Protein AF-A0A1L6RBK4-F1 (afdb_monomer)

Structure (mmCIF, N/CA/C/O backbone):
data_AF-A0A1L6RBK4-F1
#
_entry.id   AF-A0A1L6RBK4-F1
#
loop_
_atom_site.group_PDB
_atom_site.id
_atom_site.type_symbol
_atom_site.label_atom_id
_atom_site.label_alt_id
_atom_site.label_comp_id
_atom_site.label_asym_id
_atom_site.label_entity_id
_atom_site.label_seq_id
_atom_site.pdbx_PDB_ins_code
_atom_site.Cartn_x
_atom_site.Cartn_y
_atom_site.Cartn_z
_atom_site.occupancy
_atom_site.B_iso_or_equiv
_atom_site.auth_seq_id
_atom_site.auth_comp_id
_atom_site.auth_asym_id
_atom_site.auth_atom_id
_atom_site.pdbx_PDB_model_num
ATOM 1 N N . MET A 1 1 ? -40.750 19.737 52.142 1.00 53.22 1 MET A N 1
ATOM 2 C CA . MET A 1 1 ? -40.449 19.527 50.705 1.00 53.22 1 MET A CA 1
ATOM 3 C C . MET A 1 1 ? -41.446 18.515 50.146 1.00 53.22 1 MET A C 1
ATOM 5 O O . MET A 1 1 ? -41.487 17.401 50.649 1.00 53.22 1 MET A O 1
ATOM 9 N N . SER A 1 2 ? -42.304 18.916 49.202 1.00 57.66 2 SER A N 1
ATOM 10 C CA . SER A 1 2 ? -43.392 18.074 48.662 1.00 57.66 2 SER A CA 1
ATOM 11 C C . SER A 1 2 ? -42.846 16.887 47.852 1.00 57.66 2 SER A C 1
ATOM 13 O O . SER A 1 2 ? -41.874 17.051 47.112 1.00 57.66 2 SER A O 1
ATOM 15 N N . ASN A 1 3 ? -43.482 15.710 47.947 1.00 65.31 3 ASN A N 1
ATOM 16 C CA . ASN A 1 3 ? -43.103 14.496 47.200 1.00 65.31 3 ASN A CA 1
ATOM 17 C C . ASN A 1 3 ? -43.009 14.728 45.679 1.00 65.31 3 ASN A C 1
ATOM 19 O O . ASN A 1 3 ? -42.183 14.103 45.018 1.00 65.31 3 ASN A O 1
ATOM 23 N N . LYS A 1 4 ? -43.769 15.689 45.134 1.00 56.06 4 LYS A N 1
ATOM 24 C CA . LYS A 1 4 ? -43.712 16.071 43.712 1.00 56.06 4 LYS A CA 1
ATOM 25 C C . LYS A 1 4 ? -42.377 16.720 43.313 1.00 56.06 4 LYS A C 1
ATOM 27 O O . LYS A 1 4 ? -41.909 16.528 42.198 1.00 56.06 4 LYS A O 1
ATOM 32 N N . MET A 1 5 ? -41.731 17.442 44.231 1.00 54.84 5 MET A N 1
ATOM 33 C CA . MET A 1 5 ? -40.485 18.174 43.965 1.00 54.84 5 MET A CA 1
ATOM 34 C C . MET A 1 5 ? -39.252 17.257 43.994 1.00 54.84 5 MET A C 1
ATOM 36 O O . MET A 1 5 ? -38.312 17.464 43.236 1.00 54.84 5 MET A O 1
ATOM 40 N N . LYS A 1 6 ? -39.280 16.191 44.810 1.00 54.47 6 LYS A N 1
ATOM 41 C CA . LYS A 1 6 ? -38.244 15.138 44.813 1.00 54.47 6 LYS A CA 1
ATOM 42 C C . LYS A 1 6 ? -38.278 14.290 43.534 1.00 54.47 6 LYS A C 1
ATOM 44 O O . LYS A 1 6 ? -37.226 13.898 43.032 1.00 54.47 6 LYS A O 1
ATOM 49 N N . TRP A 1 7 ? -39.477 14.050 42.996 1.00 58.28 7 TRP A N 1
ATOM 50 C CA . TRP A 1 7 ? -39.669 13.302 41.750 1.00 58.28 7 TRP A CA 1
ATOM 51 C C . TRP A 1 7 ? -39.094 14.056 40.541 1.00 58.28 7 TRP A C 1
ATOM 53 O O . TRP A 1 7 ? -38.347 13.485 39.753 1.00 58.28 7 TRP A O 1
ATOM 63 N N . LEU A 1 8 ? -39.343 15.367 40.463 1.00 57.31 8 LEU A N 1
ATOM 64 C CA . LEU A 1 8 ? -38.815 16.241 39.408 1.00 57.31 8 LEU A CA 1
ATOM 65 C C . LEU A 1 8 ? -37.279 16.308 39.390 1.00 57.31 8 LEU A C 1
ATOM 67 O O . LEU A 1 8 ? -36.674 16.190 38.328 1.00 57.31 8 LEU A O 1
ATOM 71 N N . ILE A 1 9 ? -36.638 16.428 40.556 1.00 61.28 9 ILE A N 1
ATOM 72 C CA . ILE A 1 9 ? -35.167 16.465 40.653 1.00 61.28 9 ILE A CA 1
ATOM 73 C C . ILE A 1 9 ? -34.553 15.113 40.254 1.00 61.28 9 ILE A C 1
ATOM 75 O O . ILE A 1 9 ? -33.532 15.079 39.569 1.00 61.28 9 ILE A O 1
ATOM 79 N N . SER A 1 10 ? -35.199 14.001 40.619 1.00 54.22 10 SER A N 1
ATOM 80 C CA . SER A 1 10 ? -34.727 12.654 40.267 1.00 54.22 10 SER A CA 1
ATOM 81 C C . SER A 1 10 ? -34.810 12.385 38.760 1.00 54.22 10 SER A C 1
ATOM 83 O O . SER A 1 10 ? -33.892 11.793 38.197 1.00 54.22 10 SER A O 1
ATOM 85 N N . ILE A 1 11 ? -35.856 12.880 38.085 1.00 61.94 11 ILE A N 1
ATOM 86 C CA . ILE A 1 11 ? -35.978 12.810 36.618 1.00 61.94 11 ILE A CA 1
ATOM 87 C C . ILE A 1 11 ? -34.866 13.608 35.934 1.00 61.94 11 ILE A C 1
ATOM 89 O O . ILE A 1 11 ? -34.244 13.115 34.997 1.00 61.94 11 ILE A O 1
ATOM 93 N N . ILE A 1 12 ? -34.605 14.833 36.397 1.00 59.72 12 ILE A N 1
ATOM 94 C CA . ILE A 1 12 ? -33.605 15.719 35.786 1.00 59.72 12 ILE A CA 1
ATOM 95 C C . ILE A 1 12 ? -32.190 15.141 35.954 1.00 59.72 12 ILE A C 1
ATOM 97 O O . ILE A 1 12 ? -31.405 15.153 35.007 1.00 59.72 12 ILE A O 1
ATOM 101 N N . ALA A 1 13 ? -31.879 14.570 37.121 1.00 59.12 13 ALA A N 1
ATOM 102 C CA . ALA A 1 13 ? -30.606 13.892 37.358 1.00 59.12 13 ALA A CA 1
ATOM 103 C C . ALA A 1 13 ? -30.443 12.635 36.481 1.00 59.12 13 ALA A C 1
ATOM 105 O O . ALA A 1 13 ? -29.386 12.444 35.883 1.00 59.12 13 ALA A O 1
ATOM 106 N N . ALA A 1 14 ? -31.491 11.816 36.333 1.00 54.47 14 ALA A N 1
ATOM 107 C CA . ALA A 1 14 ? -31.461 10.644 35.455 1.00 54.47 14 ALA A CA 1
ATOM 108 C C . ALA A 1 14 ? -31.280 11.033 33.976 1.00 54.47 14 ALA A C 1
ATOM 110 O O . ALA A 1 14 ? -30.470 10.429 33.276 1.00 54.47 14 ALA A O 1
ATOM 111 N N . LEU A 1 15 ? -31.960 12.088 33.515 1.00 47.91 15 LEU A N 1
ATOM 112 C CA . LEU A 1 15 ? -31.811 12.613 32.155 1.00 47.91 15 LEU A CA 1
ATOM 113 C C . LEU A 1 15 ? -30.388 13.111 31.874 1.00 47.91 15 LEU A C 1
ATOM 115 O O . LEU A 1 15 ? -29.862 12.822 30.800 1.00 47.91 15 LEU A O 1
ATOM 119 N N . MET A 1 16 ? -29.743 13.794 32.827 1.00 50.22 16 MET A N 1
ATOM 120 C CA . MET A 1 16 ? -28.357 14.259 32.672 1.00 50.22 16 MET A CA 1
ATOM 121 C C . MET A 1 16 ? -27.331 13.118 32.689 1.00 50.22 16 MET A C 1
ATOM 123 O O . MET A 1 16 ? -26.363 13.163 31.933 1.00 50.22 16 MET A O 1
ATOM 127 N N . VAL A 1 17 ? -27.543 12.070 33.493 1.00 54.09 17 VAL A N 1
ATOM 128 C CA . VAL A 1 17 ? -26.648 10.896 33.524 1.00 54.09 17 VAL A CA 1
ATOM 129 C C . VAL A 1 17 ? -26.767 10.076 32.237 1.00 54.09 17 VAL A C 1
ATOM 131 O O . VAL A 1 17 ? -25.752 9.633 31.702 1.00 54.09 17 VAL A O 1
ATOM 134 N N . ILE A 1 18 ? -27.977 9.9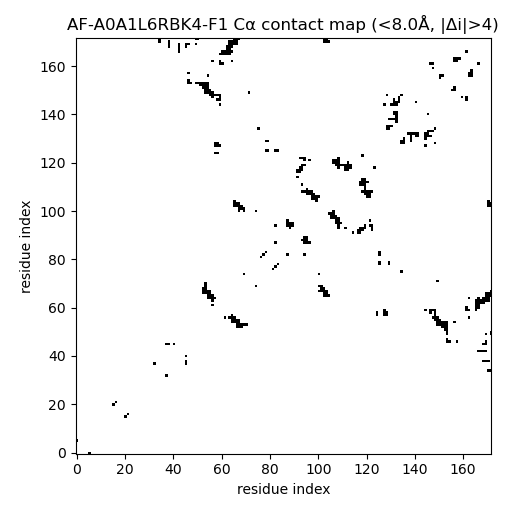28 31.689 1.00 52.31 18 ILE A N 1
ATOM 135 C CA . ILE A 1 18 ? -28.202 9.190 30.439 1.00 52.31 18 ILE A CA 1
ATOM 136 C C . ILE A 1 18 ? -27.645 9.972 2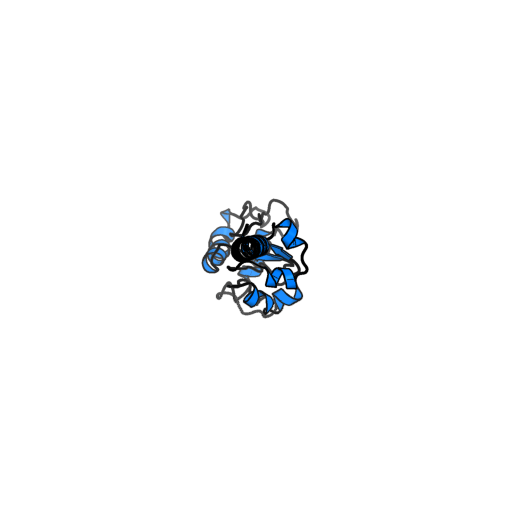9.242 1.00 52.31 18 ILE A C 1
ATOM 138 O O . ILE A 1 18 ? -26.919 9.406 28.434 1.00 52.31 18 ILE A O 1
ATOM 142 N N . THR A 1 19 ? -27.904 11.278 29.137 1.00 51.75 19 THR A N 1
ATOM 143 C CA . THR A 1 19 ? -27.384 12.077 28.010 1.00 51.75 19 THR A CA 1
ATOM 144 C C . THR A 1 19 ? -25.881 12.336 28.110 1.00 51.75 19 THR A C 1
ATOM 146 O O . THR A 1 19 ? -25.190 12.218 27.102 1.00 51.75 19 THR A O 1
ATOM 149 N N . GLY A 1 20 ? -25.331 12.615 29.294 1.00 44.94 20 GLY A N 1
ATOM 150 C CA . GLY A 1 20 ? -23.893 12.843 29.478 1.00 44.94 20 GLY A CA 1
ATOM 151 C C . GLY A 1 20 ? -23.050 11.564 29.417 1.00 44.94 20 GLY A C 1
ATOM 152 O O . GLY A 1 20 ? -22.007 11.547 28.765 1.00 44.94 20 GLY A O 1
ATOM 153 N N . GLY A 1 21 ? -23.509 10.476 30.046 1.00 42.69 21 GLY A N 1
ATOM 154 C CA . GLY A 1 21 ? -22.784 9.202 30.115 1.00 42.69 21 GLY A CA 1
ATOM 155 C C . GLY A 1 21 ? -22.780 8.431 28.797 1.00 42.69 21 GLY A C 1
ATOM 156 O O . GLY A 1 21 ? -21.739 7.910 28.400 1.00 42.69 21 GLY A O 1
ATOM 157 N N . VAL A 1 22 ? -23.905 8.421 28.072 1.00 51.00 22 VAL A N 1
ATOM 158 C CA . VAL A 1 22 ? -23.984 7.795 26.742 1.00 51.00 22 VAL A CA 1
ATOM 159 C C . VAL A 1 22 ? -23.180 8.606 25.724 1.00 51.00 22 VAL A C 1
ATOM 161 O O . VAL A 1 22 ? -22.420 8.024 24.958 1.00 51.00 22 VAL A O 1
ATOM 164 N N . SER A 1 23 ? -23.240 9.942 25.766 1.00 49.25 23 SER A N 1
ATOM 165 C CA . SER A 1 23 ? -22.460 10.790 24.849 1.00 49.25 23 SER A CA 1
ATOM 166 C C . SER A 1 23 ? -20.953 10.702 25.102 1.00 49.25 23 SER A C 1
ATOM 168 O O . SER A 1 23 ? -20.184 10.615 24.150 1.00 49.25 23 SER A O 1
ATOM 170 N N . TYR A 1 24 ? -20.511 10.675 26.365 1.00 44.81 24 TYR A N 1
ATOM 171 C CA . TYR A 1 24 ? -19.092 10.517 26.707 1.00 44.81 24 TYR A CA 1
ATOM 172 C C . TYR A 1 24 ? -18.582 9.096 26.417 1.00 44.81 24 TYR A C 1
ATOM 174 O O . TYR A 1 24 ? -17.464 8.934 25.927 1.00 44.81 24 TYR A O 1
ATOM 182 N N . GLY A 1 25 ? -19.413 8.075 26.659 1.00 42.72 25 GLY A N 1
ATOM 183 C CA . GLY A 1 25 ? -19.131 6.682 26.311 1.00 42.72 25 GLY A CA 1
ATOM 184 C C . GLY A 1 25 ? -18.976 6.481 24.805 1.00 42.72 25 GLY A C 1
ATOM 185 O O . GLY A 1 25 ? -17.968 5.928 24.382 1.00 42.72 25 GLY A O 1
ATOM 186 N N . ILE A 1 26 ? -19.899 7.012 23.995 1.00 49.00 26 ILE A N 1
ATOM 187 C CA . ILE A 1 26 ? -19.825 6.994 22.523 1.00 49.00 26 ILE A CA 1
ATOM 188 C C . ILE A 1 26 ? -18.632 7.821 22.024 1.00 49.00 26 ILE A C 1
ATOM 190 O O . ILE A 1 26 ? -17.913 7.380 21.134 1.00 49.00 26 ILE A O 1
ATOM 194 N N . TYR A 1 27 ? -18.370 8.990 22.615 1.00 47.62 27 TYR A N 1
ATOM 195 C CA . TYR A 1 27 ? -17.229 9.830 22.244 1.00 47.62 27 TYR A CA 1
ATOM 196 C C . TYR A 1 27 ? -15.888 9.126 22.488 1.00 47.62 27 TYR A C 1
ATOM 198 O O . TYR A 1 27 ? -15.015 9.173 21.626 1.00 47.62 27 TYR A O 1
ATOM 206 N N . LYS A 1 28 ? -15.726 8.428 23.622 1.00 51.34 28 LYS A N 1
ATOM 207 C CA . LYS A 1 28 ? -14.535 7.604 23.881 1.00 51.34 28 LYS A CA 1
ATOM 208 C C . LYS A 1 28 ? -14.485 6.334 23.032 1.00 51.34 28 LYS A C 1
ATOM 210 O O . LYS A 1 28 ? -13.392 5.958 22.627 1.00 51.34 28 LYS A O 1
ATOM 215 N N . HIS A 1 29 ? -15.623 5.701 22.742 1.00 51.34 29 HIS A N 1
ATOM 216 C CA . HIS A 1 29 ? -15.674 4.525 21.864 1.00 51.34 29 HIS A CA 1
ATOM 217 C C . HIS A 1 29 ? -15.314 4.853 20.411 1.00 51.34 29 HIS A C 1
ATOM 219 O O . HIS A 1 29 ? -14.777 3.999 19.714 1.00 51.34 29 HIS A O 1
ATOM 225 N N . ASN A 1 30 ? -15.582 6.089 19.983 1.00 54.25 30 ASN A N 1
ATOM 226 C CA . ASN A 1 30 ? -15.308 6.578 18.635 1.00 54.25 30 ASN A CA 1
ATOM 227 C C . AS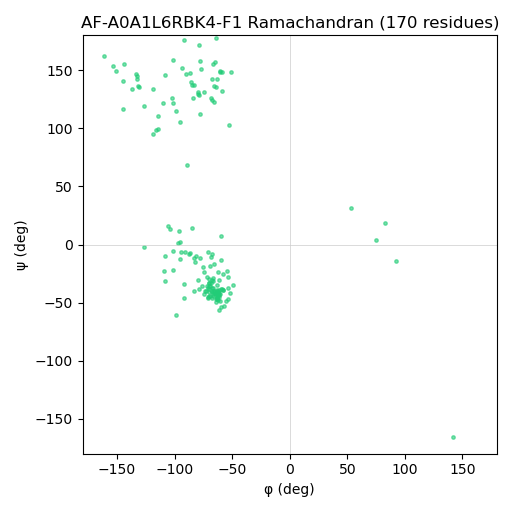N A 1 30 ? -13.967 7.314 18.514 1.00 54.25 30 ASN A C 1
ATOM 229 O O . ASN A 1 30 ? -13.659 7.829 17.436 1.00 54.25 30 ASN A O 1
ATOM 233 N N . GLN A 1 31 ? -13.164 7.405 19.584 1.00 64.38 31 GLN A N 1
ATOM 234 C CA . GLN A 1 31 ? -11.807 7.913 19.426 1.00 64.38 31 GLN A CA 1
ATOM 235 C C . GLN A 1 31 ? -10.992 6.899 18.619 1.00 64.38 31 GLN A C 1
ATOM 237 O O . GLN A 1 31 ? -10.938 5.727 18.997 1.00 64.38 31 GLN A O 1
ATOM 242 N N . PRO A 1 32 ? -10.351 7.326 17.517 1.00 72.38 32 PRO A N 1
ATOM 243 C CA . PRO A 1 32 ? -9.496 6.434 16.759 1.00 72.38 32 PRO A CA 1
ATOM 244 C C . PRO A 1 32 ? -8.393 5.913 17.681 1.00 72.38 32 PRO A C 1
ATOM 246 O O . PRO A 1 32 ? -7.760 6.687 18.403 1.00 72.38 32 PRO A O 1
ATOM 249 N N . LEU A 1 33 ? -8.178 4.596 17.656 1.00 84.38 33 LEU A N 1
ATOM 250 C CA . LEU A 1 33 ? -7.086 3.948 18.383 1.00 84.38 33 LEU A CA 1
ATOM 251 C C . LEU A 1 33 ? -5.760 4.653 18.068 1.00 84.38 33 LEU A C 1
ATOM 253 O O . LEU A 1 33 ? -5.586 5.154 16.954 1.00 84.38 33 LEU A O 1
ATOM 257 N N . SER A 1 34 ? -4.820 4.681 19.015 1.00 88.56 34 SER A N 1
ATOM 258 C CA . SER A 1 34 ? -3.435 5.053 18.699 1.00 88.56 34 SER A CA 1
ATOM 259 C C . SER A 1 34 ? -2.820 4.015 17.758 1.00 88.56 34 SER A C 1
ATOM 261 O O . SER A 1 34 ? -3.285 2.877 17.719 1.00 88.56 34 SER A O 1
ATOM 263 N N . ASP A 1 35 ? -1.781 4.386 17.007 1.00 86.88 35 ASP A N 1
ATOM 264 C CA . ASP A 1 35 ? -1.126 3.447 16.079 1.00 86.88 35 ASP A CA 1
ATOM 265 C C . ASP A 1 35 ? -0.605 2.206 16.810 1.00 86.88 35 ASP A C 1
ATOM 267 O O . ASP A 1 35 ? -0.800 1.092 16.344 1.00 86.88 35 ASP A O 1
ATOM 271 N N . GLU A 1 36 ? -0.061 2.390 18.015 1.00 88.75 36 GLU A N 1
ATOM 272 C CA . GLU A 1 36 ? 0.432 1.292 18.851 1.00 88.75 36 GLU A CA 1
ATOM 273 C C . GLU A 1 36 ? -0.686 0.377 19.378 1.00 88.75 36 GLU A C 1
ATOM 275 O O . GLU A 1 36 ? -0.474 -0.815 19.582 1.00 88.75 36 GLU A O 1
ATOM 280 N N . ALA A 1 37 ? -1.872 0.924 19.656 1.00 90.50 37 ALA A N 1
ATOM 281 C CA . ALA A 1 37 ? -3.010 0.112 20.078 1.00 90.50 37 ALA A CA 1
ATOM 282 C C . ALA A 1 37 ? -3.634 -0.623 18.887 1.00 90.50 37 ALA A C 1
ATOM 284 O O . ALA A 1 37 ? -4.080 -1.755 19.039 1.00 90.50 37 ALA A O 1
ATOM 285 N N . PHE A 1 38 ? -3.647 0.014 17.715 1.00 91.50 38 PHE A N 1
ATOM 286 C CA . PHE A 1 38 ? -4.166 -0.560 16.481 1.00 91.50 38 PHE A CA 1
ATOM 287 C C . PHE A 1 38 ? -3.303 -1.728 15.986 1.00 91.50 38 PHE A C 1
ATOM 289 O O . PHE A 1 38 ? -3.848 -2.788 15.705 1.00 91.50 38 PHE A O 1
ATOM 296 N N . SER A 1 39 ? -1.973 -1.585 15.976 1.00 89.75 39 SER A N 1
ATOM 297 C CA . SER A 1 39 ? -1.051 -2.632 15.501 1.00 89.75 39 SER A CA 1
ATOM 298 C C . SER A 1 39 ? -0.991 -3.877 16.396 1.00 89.75 39 SER A C 1
ATOM 300 O O . SER A 1 39 ? -0.381 -4.877 16.038 1.00 89.75 39 SER A O 1
ATOM 302 N N . LYS A 1 40 ? -1.579 -3.817 17.598 1.00 93.56 40 LYS A N 1
ATOM 303 C CA . LYS A 1 40 ? -1.697 -4.959 18.521 1.00 93.56 40 LYS A CA 1
ATOM 304 C C . LYS A 1 40 ? -2.986 -5.757 18.324 1.00 93.56 40 LYS A C 1
ATOM 306 O O . LYS A 1 40 ? -3.168 -6.759 19.009 1.00 93.56 40 LYS A O 1
ATOM 311 N N . LEU A 1 41 ? -3.897 -5.291 17.471 1.00 93.50 41 LEU A N 1
ATOM 312 C CA . LEU A 1 41 ? -5.114 -6.022 17.144 1.00 93.50 41 LEU A CA 1
ATOM 313 C C . LEU A 1 41 ? -4.805 -7.164 16.175 1.00 93.50 41 LEU A C 1
ATOM 315 O O . LEU A 1 41 ? -3.908 -7.047 15.339 1.00 93.50 41 LEU A O 1
ATOM 319 N N . GLU A 1 42 ? -5.609 -8.222 16.244 1.00 95.25 42 GLU A N 1
ATOM 320 C CA . GLU A 1 42 ? -5.641 -9.259 15.213 1.00 95.25 42 GLU A CA 1
ATOM 321 C C . GLU A 1 42 ? -6.034 -8.659 13.857 1.00 95.25 42 GLU A C 1
ATOM 323 O O . GLU A 1 42 ? -6.799 -7.692 13.791 1.00 95.25 42 GLU A O 1
ATOM 328 N N . ILE A 1 43 ? -5.538 -9.241 12.764 1.00 94.88 43 ILE A N 1
ATOM 329 C CA . ILE A 1 43 ? -5.666 -8.654 11.424 1.00 94.88 43 ILE A CA 1
ATOM 330 C C . ILE A 1 43 ? -7.123 -8.411 10.997 1.00 94.88 43 ILE A C 1
ATOM 332 O O . ILE A 1 43 ? -7.434 -7.361 10.437 1.00 94.88 43 ILE A O 1
ATOM 336 N N . ASP A 1 44 ? -8.044 -9.321 11.325 1.00 94.38 44 ASP A N 1
ATOM 337 C CA . ASP A 1 44 ? -9.468 -9.147 11.016 1.00 94.38 44 ASP A CA 1
ATOM 338 C C . ASP A 1 44 ? -10.066 -7.928 11.740 1.00 94.38 44 ASP A C 1
ATOM 340 O O . ASP A 1 44 ? -10.819 -7.154 11.143 1.00 94.38 44 ASP A O 1
ATOM 344 N N . GLU A 1 45 ? -9.675 -7.698 12.998 1.00 93.44 45 GLU A N 1
ATOM 345 C CA . GLU A 1 45 ? -10.080 -6.505 13.746 1.00 93.44 45 GLU A CA 1
ATOM 346 C C . GLU A 1 45 ? -9.412 -5.233 13.216 1.00 93.44 45 GLU A C 1
ATOM 348 O O . GLU A 1 45 ? -10.017 -4.156 13.256 1.00 93.44 45 GLU A O 1
ATOM 353 N N . GLN A 1 46 ? -8.173 -5.331 12.723 1.00 95.62 46 GLN A N 1
ATOM 354 C CA . GLN A 1 46 ? -7.512 -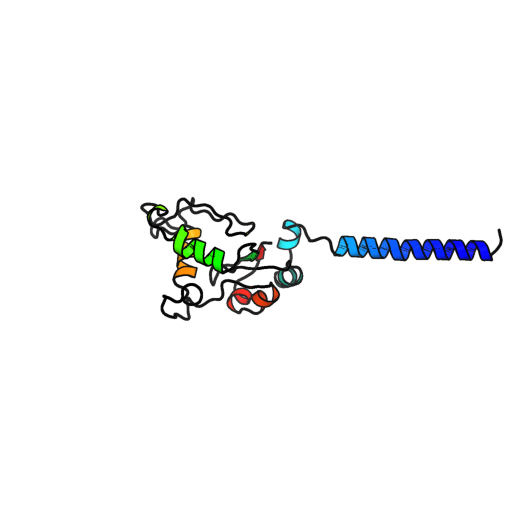4.206 12.070 1.00 95.62 46 GLN A CA 1
ATOM 355 C C . GLN A 1 46 ? -8.288 -3.779 10.824 1.00 95.62 46 GLN A C 1
ATOM 357 O O . GLN A 1 46 ? -8.548 -2.588 10.672 1.00 95.62 46 GLN A O 1
ATOM 362 N N . PHE A 1 47 ? -8.722 -4.714 9.973 1.00 95.00 47 PHE A N 1
ATOM 363 C CA . PHE A 1 47 ? -9.563 -4.399 8.813 1.00 95.00 47 PHE A CA 1
ATOM 364 C C . PHE A 1 47 ? -10.909 -3.779 9.208 1.00 95.00 47 PHE A C 1
ATOM 366 O O . PHE A 1 47 ? -11.317 -2.797 8.590 1.00 95.00 47 PHE A O 1
ATOM 373 N N . GLU A 1 48 ? -11.571 -4.289 10.253 1.00 92.75 48 GLU A N 1
ATOM 374 C CA . GLU A 1 48 ? -12.851 -3.745 10.740 1.00 92.75 48 GLU A CA 1
ATOM 375 C C . GLU A 1 48 ? -12.716 -2.303 11.257 1.00 92.75 48 GLU A C 1
ATOM 377 O O . GLU A 1 48 ? -13.584 -1.459 11.030 1.00 92.75 48 GLU A O 1
ATOM 382 N N . LYS A 1 49 ? -11.617 -2.004 11.957 1.00 91.69 49 LYS A N 1
ATOM 383 C CA . LYS A 1 49 ? -11.377 -0.701 12.603 1.00 91.69 49 LYS A CA 1
ATOM 384 C C . LYS A 1 49 ? -10.509 0.238 11.759 1.00 91.69 49 LYS A C 1
ATOM 386 O O . LYS A 1 49 ? -10.180 1.343 12.211 1.00 91.69 49 LYS A O 1
ATOM 391 N N . ALA A 1 50 ? -10.103 -0.186 10.564 1.00 92.62 50 ALA A N 1
ATOM 392 C CA . ALA A 1 50 ? -9.259 0.593 9.674 1.00 92.62 50 ALA A CA 1
ATOM 393 C C . ALA A 1 50 ? -9.988 1.873 9.223 1.00 92.62 50 ALA A C 1
ATOM 395 O O . ALA A 1 50 ? -11.160 1.831 8.847 1.00 92.62 50 ALA A O 1
ATOM 396 N N . PRO A 1 51 ? -9.322 3.042 9.218 1.00 91.00 51 PRO A N 1
ATOM 397 C CA . PRO A 1 51 ? -9.937 4.271 8.737 1.00 91.00 51 PRO A CA 1
ATOM 398 C C . PRO A 1 51 ? -10.350 4.167 7.266 1.00 91.00 51 PRO A C 1
ATOM 400 O O . PRO A 1 51 ? -9.653 3.567 6.451 1.00 91.00 51 PRO A O 1
ATOM 403 N N . ALA A 1 52 ? -11.413 4.861 6.870 1.00 91.19 52 ALA A N 1
ATOM 404 C CA . ALA A 1 52 ? -11.714 5.007 5.451 1.00 91.19 52 ALA A CA 1
ATOM 405 C C . ALA A 1 52 ? -10.546 5.675 4.691 1.00 91.19 52 ALA A C 1
ATOM 407 O O . ALA A 1 52 ? -9.815 6.529 5.225 1.00 91.19 52 ALA A O 1
ATOM 408 N N . GLY A 1 53 ? -10.382 5.296 3.425 1.00 93.44 53 GLY A N 1
ATOM 409 C CA . GLY A 1 53 ? -9.381 5.867 2.530 1.00 93.44 53 GLY A CA 1
ATOM 410 C C . GLY A 1 53 ? -8.742 4.832 1.617 1.00 93.44 53 GLY A C 1
ATOM 411 O O . GLY A 1 53 ? -9.231 3.716 1.473 1.00 93.44 53 GLY A O 1
ATOM 412 N N . HIS A 1 54 ? -7.636 5.234 1.002 1.00 97.31 54 HIS A N 1
ATOM 413 C CA . HIS A 1 54 ? -6.912 4.409 0.050 1.00 97.31 54 HIS A CA 1
ATOM 414 C C . HIS A 1 54 ? -5.854 3.560 0.736 1.00 97.31 54 HIS A C 1
ATOM 416 O O . HIS A 1 54 ? -5.212 4.000 1.693 1.00 97.31 54 HIS A O 1
ATOM 422 N N . TYR A 1 55 ? -5.648 2.371 0.192 1.00 97.56 55 TYR A N 1
ATOM 423 C CA . TYR A 1 55 ? -4.712 1.389 0.710 1.00 97.56 55 TYR A CA 1
ATOM 424 C C . TYR A 1 55 ? -3.872 0.815 -0.417 1.00 97.56 55 TYR A C 1
ATOM 426 O O . TYR A 1 55 ? -4.344 0.689 -1.549 1.00 97.56 55 TYR A O 1
ATOM 434 N N . VAL A 1 56 ? -2.624 0.483 -0.106 1.00 96.69 56 VAL A N 1
ATOM 435 C CA . VAL A 1 56 ? -1.681 -0.089 -1.060 1.00 96.69 56 VAL A CA 1
ATOM 436 C C . VAL A 1 56 ? -0.980 -1.304 -0.500 1.00 96.69 56 VAL A C 1
ATOM 438 O O . VAL A 1 56 ? -0.518 -1.303 0.640 1.00 96.69 56 VAL A O 1
ATOM 441 N N . HIS A 1 57 ? -0.886 -2.318 -1.349 1.00 95.44 57 HIS A N 1
ATOM 442 C CA . HIS A 1 57 ? -0.154 -3.554 -1.122 1.00 95.44 57 HIS A CA 1
ATOM 443 C C . HIS A 1 57 ? 0.983 -3.572 -2.142 1.00 95.44 57 HIS A C 1
ATOM 445 O O . HIS A 1 57 ? 0.764 -3.743 -3.340 1.00 95.44 57 HIS A O 1
ATOM 451 N N . LEU A 1 58 ? 2.182 -3.189 -1.698 1.00 90.94 58 LEU A N 1
ATOM 452 C CA . LEU A 1 58 ? 3.247 -2.734 -2.602 1.00 90.94 58 LEU A CA 1
ATOM 453 C C . LEU A 1 58 ? 3.927 -3.879 -3.365 1.00 90.94 58 LEU A C 1
ATOM 455 O O . LEU A 1 58 ? 4.555 -3.631 -4.395 1.00 90.94 58 LEU A O 1
ATOM 459 N N . ARG A 1 59 ? 3.793 -5.115 -2.878 1.00 90.44 59 ARG A N 1
ATOM 460 C CA . ARG A 1 59 ? 4.227 -6.356 -3.527 1.00 90.44 59 ARG A CA 1
ATOM 461 C C . ARG A 1 59 ? 3.208 -7.447 -3.219 1.00 90.44 59 ARG A C 1
ATOM 463 O O . ARG A 1 59 ? 2.563 -7.388 -2.178 1.00 90.44 59 ARG A O 1
ATOM 470 N N . LYS A 1 60 ? 3.127 -8.453 -4.087 1.00 90.94 60 LYS A N 1
ATOM 471 C CA . LYS A 1 60 ? 2.216 -9.597 -3.941 1.00 90.94 60 LYS A CA 1
ATOM 472 C C . LYS A 1 60 ? 2.339 -10.308 -2.586 1.00 90.94 60 LYS A C 1
ATOM 474 O O . LYS A 1 60 ? 1.338 -10.715 -2.019 1.00 90.94 60 LYS A O 1
ATOM 479 N N . ASP A 1 61 ? 3.560 -10.418 -2.071 1.00 90.69 61 ASP A N 1
ATOM 480 C CA . ASP A 1 61 ? 3.920 -11.098 -0.825 1.00 90.69 61 ASP A CA 1
ATOM 481 C C . ASP A 1 61 ? 4.212 -10.128 0.337 1.00 90.69 61 ASP A C 1
ATOM 483 O O . ASP A 1 61 ? 4.809 -10.516 1.342 1.00 90.69 61 ASP A O 1
ATOM 487 N N . ASP A 1 62 ? 3.856 -8.842 0.213 1.00 91.12 62 ASP A N 1
ATOM 488 C CA . ASP A 1 62 ? 4.098 -7.876 1.287 1.00 91.12 62 ASP A CA 1
ATOM 489 C C . ASP A 1 62 ? 3.214 -8.221 2.501 1.00 91.12 62 ASP A C 1
ATOM 491 O O . ASP A 1 62 ? 1.992 -8.295 2.359 1.00 91.12 62 ASP A O 1
ATOM 495 N N . PRO A 1 63 ? 3.775 -8.416 3.707 1.00 95.25 63 PRO A N 1
ATOM 496 C CA . PRO A 1 63 ? 2.962 -8.709 4.883 1.00 95.25 63 PRO A CA 1
ATOM 497 C C . PRO A 1 63 ? 2.153 -7.502 5.368 1.00 95.25 63 PRO A C 1
ATOM 499 O O . PRO A 1 63 ? 1.360 -7.624 6.299 1.00 95.25 63 PRO A O 1
ATOM 502 N N . THR A 1 64 ? 2.365 -6.324 4.780 1.00 95.88 64 THR A N 1
ATOM 503 C CA . THR A 1 64 ? 1.783 -5.070 5.248 1.00 95.88 64 THR A CA 1
ATOM 504 C C . THR A 1 64 ? 0.882 -4.434 4.197 1.00 95.88 64 THR A C 1
ATOM 506 O O . THR A 1 64 ? 1.262 -4.264 3.035 1.00 95.88 64 THR A O 1
ATOM 509 N N . LEU A 1 65 ? -0.296 -3.987 4.630 1.00 97.25 65 LEU A N 1
ATOM 510 C CA . LEU A 1 65 ? -1.157 -3.103 3.853 1.00 97.25 65 LEU A CA 1
ATOM 511 C C . LEU A 1 65 ? -1.018 -1.668 4.374 1.00 97.25 65 LEU A C 1
ATOM 513 O O . LEU A 1 65 ? -1.282 -1.375 5.539 1.00 97.25 65 LEU A O 1
ATOM 517 N N . TYR A 1 66 ? -0.621 -0.744 3.505 1.00 96.88 66 TYR A N 1
ATOM 518 C CA . TYR A 1 66 ? -0.353 0.637 3.896 1.00 96.88 66 TYR A CA 1
ATOM 519 C C . TYR A 1 66 ? -1.510 1.536 3.503 1.00 96.88 66 TYR A C 1
ATOM 521 O O . TYR A 1 66 ? -1.867 1.633 2.328 1.00 96.88 66 TYR A O 1
ATOM 529 N N . ARG A 1 67 ? -2.044 2.289 4.456 1.00 96.44 67 ARG A N 1
ATOM 530 C CA . ARG A 1 67 ? -2.905 3.422 4.152 1.00 96.44 67 ARG A CA 1
ATOM 531 C C . ARG A 1 67 ? -2.090 4.490 3.438 1.00 96.44 67 ARG A C 1
ATOM 533 O O . ARG A 1 67 ? -0.965 4.812 3.827 1.00 96.44 67 ARG A O 1
ATOM 540 N N . THR A 1 68 ? -2.661 5.058 2.386 1.00 96.50 68 THR A N 1
ATOM 541 C CA . THR A 1 68 ? -2.017 6.106 1.602 1.00 96.50 68 THR A CA 1
ATOM 542 C C . THR A 1 68 ? -2.951 7.279 1.344 1.00 96.50 68 THR A C 1
ATOM 544 O O . THR A 1 68 ? -4.156 7.143 1.142 1.00 96.50 68 THR A O 1
ATOM 547 N N . THR A 1 69 ? -2.361 8.467 1.327 1.00 96.62 69 THR A N 1
ATOM 548 C CA . THR A 1 69 ? -3.002 9.703 0.865 1.00 96.62 69 THR A CA 1
ATOM 549 C C . THR A 1 69 ? -2.844 9.915 -0.640 1.00 96.62 6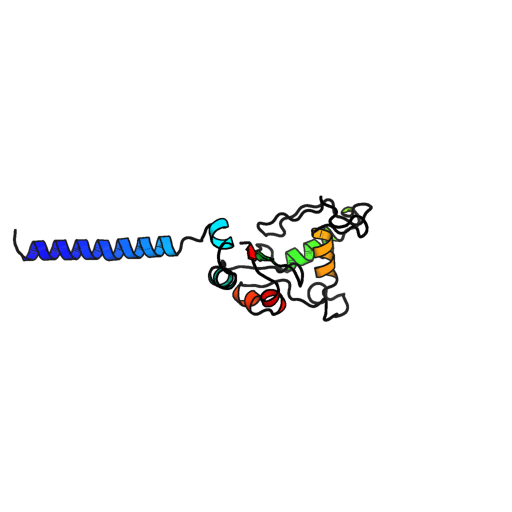9 THR A C 1
ATOM 551 O O . THR A 1 69 ? -3.432 10.842 -1.195 1.00 96.62 69 THR A O 1
ATOM 554 N N . TRP A 1 70 ? -2.034 9.096 -1.317 1.00 95.75 70 TRP A N 1
ATOM 555 C CA . TRP A 1 70 ? -1.808 9.219 -2.751 1.00 95.75 70 TRP A CA 1
ATOM 556 C C . TRP A 1 70 ? -2.873 8.465 -3.546 1.00 95.75 70 TRP A C 1
ATOM 558 O O . TRP A 1 70 ? -3.265 7.341 -3.233 1.00 95.75 70 TRP A O 1
ATOM 568 N N . SER A 1 71 ? -3.306 9.080 -4.642 1.00 95.25 71 SER A N 1
ATOM 569 C CA . SER A 1 71 ? -4.083 8.393 -5.671 1.00 95.25 71 SER A CA 1
ATOM 570 C C . SER A 1 71 ? -3.239 7.324 -6.373 1.00 95.25 71 SER A C 1
ATOM 572 O O . SER A 1 71 ? -2.016 7.464 -6.500 1.00 95.25 71 SER A O 1
ATOM 574 N N . ALA A 1 72 ? -3.897 6.312 -6.943 1.00 93.62 72 ALA A N 1
ATOM 575 C CA . ALA A 1 72 ? -3.231 5.311 -7.776 1.00 93.62 72 ALA A CA 1
ATOM 576 C C . ALA A 1 72 ? -2.385 5.964 -8.892 1.00 93.62 72 ALA A C 1
ATOM 578 O O . ALA A 1 72 ? -1.230 5.612 -9.131 1.00 93.62 72 ALA A O 1
ATOM 579 N N . LYS A 1 73 ? -2.911 7.017 -9.529 1.00 93.38 73 LYS A N 1
ATOM 580 C CA . LYS A 1 73 ? -2.191 7.761 -10.571 1.00 93.38 73 LYS A CA 1
ATOM 581 C C . LYS A 1 73 ? -0.895 8.401 -10.060 1.00 93.38 73 LYS A C 1
ATOM 583 O O . LYS A 1 73 ? 0.097 8.397 -10.785 1.00 93.38 73 LYS A O 1
ATOM 588 N N . GLN A 1 74 ? -0.885 8.947 -8.842 1.00 94.38 74 GLN A N 1
ATOM 589 C CA . GLN A 1 74 ? 0.320 9.542 -8.249 1.00 94.38 74 GLN A CA 1
ATOM 590 C C . GLN A 1 74 ? 1.390 8.488 -7.967 1.00 94.38 74 GLN A C 1
ATOM 592 O O . GLN A 1 74 ? 2.554 8.715 -8.293 1.00 94.38 74 GLN A O 1
ATOM 597 N N . ILE A 1 75 ? 1.002 7.329 -7.430 1.00 92.00 75 ILE A N 1
ATOM 598 C CA . ILE A 1 75 ? 1.929 6.218 -7.169 1.00 92.00 75 ILE A CA 1
ATOM 599 C C . ILE A 1 75 ? 2.503 5.686 -8.484 1.00 92.00 75 ILE A C 1
ATOM 601 O O . ILE A 1 75 ? 3.723 5.589 -8.626 1.00 92.00 75 ILE A O 1
ATOM 605 N N . LYS A 1 76 ? 1.642 5.456 -9.484 1.00 90.50 76 LYS A N 1
ATOM 606 C CA . LYS A 1 76 ? 2.058 5.069 -10.837 1.00 90.50 76 LYS A CA 1
ATOM 607 C C . LYS A 1 76 ? 3.046 6.058 -11.432 1.00 90.50 76 LYS A C 1
ATOM 609 O O . LYS A 1 76 ? 4.111 5.671 -11.907 1.00 90.50 76 LYS A O 1
ATOM 614 N N . HIS A 1 77 ? 2.725 7.346 -11.359 1.00 90.06 77 HIS A N 1
ATOM 615 C CA . HIS A 1 77 ? 3.595 8.381 -11.895 1.00 90.06 77 HIS A CA 1
ATOM 616 C C . HIS A 1 77 ? 4.954 8.419 -11.186 1.00 90.06 77 HIS A C 1
ATOM 618 O O . HIS A 1 77 ? 5.986 8.577 -11.842 1.00 90.06 77 HIS A O 1
ATOM 624 N N . TYR A 1 78 ? 4.960 8.262 -9.861 1.00 89.00 78 TYR A N 1
ATOM 625 C CA . TYR A 1 78 ? 6.183 8.237 -9.071 1.00 89.00 78 TYR A CA 1
ATOM 626 C C . TYR A 1 78 ? 7.106 7.102 -9.512 1.00 89.00 78 TYR A C 1
ATOM 628 O O . TYR A 1 78 ? 8.251 7.376 -9.862 1.00 89.00 78 TYR A O 1
ATOM 636 N N . PHE A 1 79 ? 6.623 5.861 -9.561 1.00 85.25 79 PHE A N 1
ATOM 637 C CA . PHE A 1 79 ? 7.485 4.730 -9.903 1.00 85.25 79 PHE A CA 1
ATOM 638 C C . PHE A 1 79 ? 7.902 4.730 -11.377 1.00 85.25 79 PHE A C 1
ATOM 640 O O . PHE A 1 79 ? 9.095 4.629 -11.649 1.00 85.25 79 PHE A O 1
ATOM 647 N N . ILE A 1 80 ? 6.977 4.965 -12.315 1.00 81.94 80 ILE A N 1
ATOM 648 C CA . ILE A 1 80 ? 7.283 4.901 -13.756 1.00 81.94 80 ILE A CA 1
ATOM 649 C C . ILE A 1 80 ? 8.172 6.065 -14.216 1.00 81.94 80 ILE A C 1
ATOM 651 O O . ILE A 1 80 ? 9.114 5.865 -14.976 1.00 81.94 80 ILE A O 1
ATOM 655 N N . TYR A 1 81 ? 7.885 7.301 -13.792 1.00 78.19 81 TYR A N 1
ATOM 656 C CA . TYR A 1 81 ? 8.516 8.487 -14.395 1.00 78.19 81 TYR A CA 1
ATOM 657 C C . TYR A 1 81 ? 9.518 9.198 -13.500 1.00 78.19 81 TYR A C 1
ATOM 659 O O . TYR A 1 81 ? 10.350 9.961 -14.009 1.00 78.19 81 TYR A O 1
ATOM 667 N N . LYS A 1 82 ? 9.419 9.037 -12.179 1.00 77.31 82 LYS A N 1
ATOM 668 C CA . LYS A 1 82 ? 10.371 9.648 -11.254 1.00 77.31 82 LYS A CA 1
ATOM 669 C C . LYS A 1 82 ? 11.417 8.630 -10.847 1.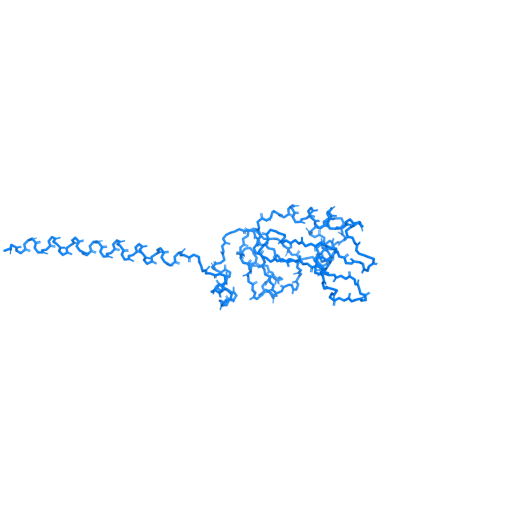00 77.31 82 LYS A C 1
ATOM 671 O O . LYS A 1 82 ? 12.577 8.865 -11.162 1.00 77.31 82 LYS A O 1
ATOM 676 N N . ASN A 1 83 ? 11.013 7.529 -10.217 1.00 72.19 83 ASN A N 1
ATOM 677 C CA . ASN A 1 83 ? 11.943 6.531 -9.718 1.00 72.19 83 ASN A CA 1
ATOM 678 C C . ASN A 1 83 ? 12.730 5.934 -10.886 1.00 72.19 83 ASN A C 1
ATOM 680 O O . ASN A 1 83 ? 13.922 6.177 -10.940 1.00 72.19 83 ASN A O 1
ATOM 684 N N . GLY A 1 84 ? 12.082 5.366 -11.910 1.00 66.81 84 GLY A N 1
ATOM 685 C CA . GLY A 1 84 ? 12.737 4.710 -13.060 1.00 66.81 84 GLY A CA 1
ATOM 686 C C . GLY A 1 84 ? 13.692 5.546 -13.944 1.00 66.81 84 GLY A C 1
ATOM 687 O O . GLY A 1 84 ? 14.143 5.067 -14.982 1.00 66.81 84 GLY A O 1
ATOM 688 N N . LYS A 1 85 ? 14.030 6.794 -13.590 1.00 71.06 85 LYS A N 1
ATOM 689 C CA . LYS A 1 85 ? 15.033 7.600 -14.305 1.00 71.06 85 LYS A CA 1
ATOM 690 C C . LYS A 1 85 ? 16.456 7.203 -13.909 1.00 71.06 85 LYS A C 1
ATOM 692 O O . LYS A 1 85 ? 16.815 7.317 -12.744 1.00 71.06 85 LYS A O 1
ATOM 697 N N . ALA A 1 86 ? 17.306 6.953 -14.908 1.00 67.19 86 ALA A N 1
ATOM 698 C CA . ALA A 1 86 ? 18.717 6.571 -14.738 1.00 67.19 86 ALA A CA 1
ATOM 699 C C . ALA A 1 86 ? 19.530 7.470 -13.785 1.00 67.19 86 ALA A C 1
ATOM 701 O O . ALA A 1 86 ? 20.379 6.996 -13.046 1.00 67.19 86 ALA A O 1
ATOM 702 N N . LYS A 1 87 ? 19.251 8.780 -13.743 1.00 69.88 87 LYS A N 1
ATOM 703 C CA . LYS A 1 87 ? 19.934 9.718 -12.829 1.00 69.88 87 LYS A CA 1
ATOM 704 C C . LYS A 1 87 ? 19.649 9.479 -11.339 1.00 69.88 87 LYS A C 1
ATOM 706 O O . LYS A 1 87 ? 20.332 10.049 -10.495 1.00 69.88 87 LYS A O 1
ATOM 711 N N . ASN A 1 88 ? 18.596 8.726 -11.031 1.00 68.19 88 ASN A N 1
ATOM 712 C CA . ASN A 1 88 ? 18.224 8.353 -9.673 1.00 68.19 88 ASN A CA 1
ATOM 713 C C . ASN A 1 88 ? 18.809 6.988 -9.287 1.00 68.19 88 ASN A C 1
ATOM 715 O O . ASN A 1 88 ? 18.705 6.617 -8.120 1.00 68.19 88 ASN A O 1
ATOM 719 N N . HIS A 1 89 ? 19.442 6.288 -10.239 1.00 67.69 89 HIS A N 1
ATOM 720 C CA . HIS A 1 89 ? 20.142 5.025 -10.031 1.00 67.69 89 HIS A CA 1
ATOM 721 C C . HIS A 1 89 ? 21.555 5.276 -9.506 1.00 67.69 89 HIS A C 1
ATOM 723 O O . HIS A 1 89 ? 22.284 6.155 -9.966 1.00 67.69 89 HIS A O 1
ATOM 729 N N . LEU A 1 90 ? 21.943 4.477 -8.528 1.00 67.25 90 LEU A N 1
ATOM 730 C CA . LEU A 1 90 ? 23.307 4.263 -8.094 1.00 67.25 90 LEU A CA 1
ATOM 731 C C . LEU A 1 90 ? 23.995 3.313 -9.090 1.00 67.25 90 LEU A C 1
ATOM 733 O O . LEU A 1 90 ? 23.309 2.539 -9.758 1.00 67.25 90 LEU A O 1
ATOM 737 N N . PRO A 1 91 ? 25.341 3.312 -9.170 1.00 62.97 91 PRO A N 1
ATOM 738 C CA . PRO A 1 91 ? 26.091 2.422 -10.067 1.00 62.97 91 PRO A CA 1
ATOM 739 C C . PRO A 1 91 ? 25.760 0.932 -9.905 1.00 62.97 91 PRO A C 1
ATOM 741 O O . PRO A 1 91 ? 25.962 0.149 -10.823 1.00 62.97 91 PRO A O 1
ATOM 744 N N . GLU A 1 92 ? 25.246 0.559 -8.735 1.00 61.75 92 GLU A N 1
ATOM 745 C CA . GLU A 1 92 ? 24.857 -0.800 -8.380 1.00 61.75 92 GLU A CA 1
ATOM 746 C C . GLU A 1 92 ? 23.355 -1.071 -8.581 1.00 61.75 92 GLU A C 1
ATOM 748 O O . GLU A 1 92 ? 22.891 -2.065 -8.065 1.00 61.75 92 GLU A O 1
ATOM 753 N N . GLY A 1 93 ? 22.568 -0.211 -9.242 1.00 59.81 93 GLY A N 1
ATOM 754 C CA . GLY A 1 93 ? 21.127 -0.437 -9.499 1.00 59.81 93 GLY A CA 1
ATOM 755 C C . GLY A 1 93 ? 20.151 0.134 -8.454 1.00 59.81 93 GLY A C 1
ATOM 756 O O . GLY A 1 93 ? 18.968 0.302 -8.736 1.00 59.81 93 GLY A O 1
ATOM 757 N N . ASN A 1 94 ? 20.648 0.528 -7.278 1.00 63.72 94 ASN A N 1
ATOM 758 C CA . ASN A 1 94 ? 19.825 1.060 -6.179 1.00 63.72 94 ASN A CA 1
ATOM 759 C C . ASN A 1 94 ? 19.425 2.523 -6.389 1.00 63.72 94 ASN A C 1
ATOM 761 O O . ASN A 1 94 ? 19.997 3.200 -7.232 1.00 63.72 94 ASN A O 1
ATOM 765 N N . TYR A 1 95 ? 18.537 3.073 -5.559 1.00 68.38 95 TYR A N 1
ATOM 766 C CA . TYR A 1 95 ? 18.179 4.491 -5.620 1.00 68.38 95 TYR A CA 1
ATOM 767 C C . TYR A 1 95 ? 18.758 5.272 -4.435 1.00 68.38 95 TYR A C 1
ATOM 769 O O . TYR A 1 95 ? 18.827 4.782 -3.316 1.00 68.38 95 TYR A O 1
ATOM 777 N N . ASN A 1 96 ? 19.147 6.534 -4.627 1.00 68.88 96 ASN A N 1
ATOM 778 C CA . ASN A 1 96 ? 19.519 7.417 -3.501 1.00 68.88 96 ASN A CA 1
ATOM 779 C C . ASN A 1 96 ? 18.294 8.101 -2.855 1.00 68.88 96 ASN A C 1
ATOM 781 O O . ASN A 1 96 ? 18.423 9.074 -2.105 1.00 68.88 96 ASN A O 1
ATOM 785 N N . GLU A 1 97 ? 17.091 7.618 -3.167 1.00 78.06 97 GLU A N 1
ATOM 786 C CA . GLU A 1 97 ? 15.835 8.279 -2.844 1.00 78.06 97 GLU A CA 1
ATOM 787 C C . GLU A 1 97 ? 15.243 7.792 -1.511 1.00 78.06 97 GLU A C 1
ATOM 789 O O . GLU A 1 97 ? 15.467 6.676 -1.035 1.00 78.06 97 GLU A O 1
ATOM 794 N N . LYS A 1 98 ? 14.490 8.687 -0.870 1.00 84.19 98 LYS A N 1
ATOM 795 C CA . LYS A 1 98 ? 13.645 8.382 0.280 1.00 84.19 98 LYS A CA 1
ATOM 796 C C . LYS A 1 98 ? 12.268 8.954 0.027 1.00 84.19 98 LYS A C 1
ATOM 798 O O . LYS A 1 98 ? 12.147 10.109 -0.381 1.00 84.19 98 LYS A O 1
ATOM 803 N N . THR A 1 99 ? 11.239 8.180 0.321 1.00 88.88 99 THR A N 1
ATOM 804 C CA . THR A 1 99 ? 9.859 8.616 0.129 1.00 88.88 99 THR A CA 1
ATOM 805 C C . THR A 1 99 ? 8.939 7.889 1.086 1.00 88.88 99 THR A C 1
ATOM 807 O O . THR A 1 99 ? 9.226 6.780 1.525 1.00 88.88 99 THR A O 1
ATOM 810 N N . LYS A 1 100 ? 7.816 8.521 1.411 1.00 91.88 100 LYS A N 1
ATOM 811 C CA . LYS A 1 100 ? 6.743 7.864 2.150 1.00 91.88 100 LYS A CA 1
ATOM 812 C C . LYS A 1 100 ? 5.642 7.297 1.255 1.00 91.88 100 LYS A C 1
ATOM 814 O O . LYS A 1 100 ? 4.796 6.563 1.743 1.00 91.88 100 LYS A O 1
ATOM 819 N N . LEU A 1 101 ? 5.611 7.659 -0.034 1.00 91.81 101 LEU A N 1
ATOM 820 C CA . LEU A 1 101 ? 4.538 7.275 -0.974 1.00 91.81 101 LEU A CA 1
ATOM 821 C C . LEU A 1 101 ? 3.121 7.619 -0.467 1.00 91.81 101 LEU A C 1
ATOM 823 O O . LEU A 1 101 ? 2.161 6.897 -0.722 1.00 91.81 101 LEU A O 1
ATOM 827 N N . GLY A 1 102 ? 2.998 8.702 0.306 1.00 91.75 102 GLY A N 1
ATOM 828 C CA . GLY A 1 102 ? 1.736 9.099 0.936 1.00 91.75 102 GLY A CA 1
ATOM 829 C C . GLY A 1 102 ? 1.311 8.251 2.139 1.00 91.75 102 GLY A C 1
ATOM 830 O O . GLY A 1 102 ? 0.228 8.506 2.662 1.00 91.75 102 GLY A O 1
ATOM 831 N N . THR A 1 103 ? 2.134 7.289 2.564 1.00 92.19 103 THR A N 1
ATOM 832 C CA . THR A 1 103 ? 1.935 6.439 3.750 1.00 92.19 103 THR A CA 1
ATOM 833 C C . THR A 1 103 ? 2.606 7.041 4.989 1.00 92.19 103 THR A C 1
ATOM 835 O O . THR A 1 103 ?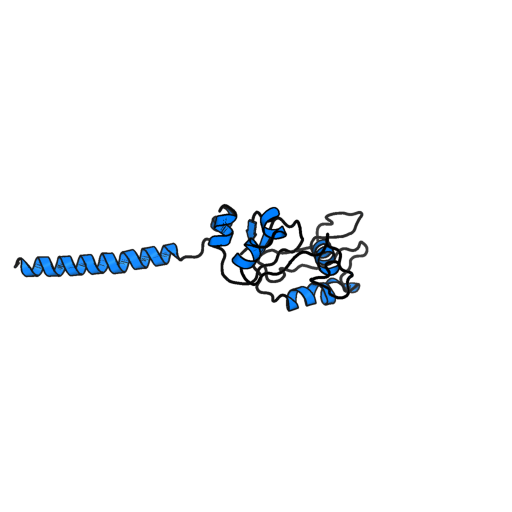 3.323 8.045 4.900 1.00 92.19 103 THR A O 1
ATOM 838 N N . ASN A 1 104 ? 2.434 6.416 6.154 1.00 89.12 104 ASN A N 1
ATOM 839 C CA . ASN A 1 104 ? 3.199 6.774 7.349 1.00 89.12 104 ASN A CA 1
ATOM 840 C C . ASN A 1 104 ? 4.593 6.123 7.419 1.00 89.12 104 ASN A C 1
ATOM 842 O O . ASN A 1 104 ? 5.446 6.603 8.174 1.00 89.12 104 ASN A O 1
ATOM 846 N N . GLN A 1 105 ? 4.877 5.139 6.560 1.00 89.94 105 GLN A N 1
ATOM 847 C CA . GLN A 1 105 ? 6.162 4.448 6.477 1.00 89.94 105 GLN A CA 1
ATOM 848 C C . GLN A 1 105 ? 7.166 5.205 5.595 1.00 89.94 105 GLN A C 1
ATOM 850 O O . GLN A 1 105 ? 6.829 5.686 4.517 1.00 89.94 105 GLN A O 1
ATOM 855 N N . LEU A 1 106 ? 8.430 5.307 6.032 1.00 91.31 106 LEU A N 1
ATOM 856 C CA . LEU A 1 106 ? 9.516 5.869 5.217 1.00 91.31 106 LEU A CA 1
ATOM 857 C C . LEU A 1 106 ? 10.291 4.764 4.488 1.00 91.31 106 LEU A C 1
ATOM 859 O O . LEU A 1 106 ? 11.159 4.111 5.071 1.00 91.31 106 LEU A O 1
ATOM 863 N N . PHE A 1 107 ? 10.063 4.644 3.186 1.00 88.88 107 PHE A N 1
ATOM 864 C CA . PHE A 1 107 ? 10.812 3.763 2.297 1.00 88.88 107 PHE A CA 1
ATOM 865 C C . PHE A 1 107 ? 12.144 4.410 1.910 1.00 88.88 107 PHE A C 1
ATOM 867 O O . PHE A 1 107 ? 12.206 5.595 1.554 1.00 88.88 107 PHE A O 1
ATOM 874 N N . ASN A 1 108 ? 13.232 3.652 2.036 1.00 83.69 108 ASN A N 1
ATOM 875 C CA . ASN A 1 108 ? 14.569 4.128 1.714 1.00 83.69 108 ASN A CA 1
ATOM 876 C C . ASN A 1 108 ? 15.491 2.997 1.260 1.00 83.69 108 ASN A C 1
ATOM 878 O O . ASN A 1 108 ? 15.426 1.886 1.776 1.00 83.69 108 ASN A O 1
ATOM 882 N N . ASP A 1 109 ? 16.426 3.358 0.391 1.00 79.62 109 ASP A N 1
ATOM 883 C CA . ASP A 1 109 ? 17.364 2.431 -0.248 1.00 79.62 109 ASP A CA 1
ATOM 884 C C . ASP A 1 109 ? 18.779 2.527 0.333 1.00 79.62 109 ASP A C 1
ATOM 886 O O . ASP A 1 109 ? 19.745 2.017 -0.225 1.00 79.62 109 ASP A O 1
ATOM 890 N N . LYS A 1 110 ? 18.933 3.149 1.513 1.00 64.56 110 LYS A N 1
ATOM 891 C CA . LYS A 1 110 ? 20.249 3.281 2.168 1.00 64.56 110 LYS A CA 1
ATOM 892 C C . LYS A 1 110 ? 20.826 1.948 2.657 1.00 64.56 110 LYS A C 1
ATOM 894 O O . LYS A 1 110 ? 21.966 1.915 3.116 1.00 64.56 110 LYS A O 1
ATOM 899 N N . ARG A 1 111 ? 20.049 0.867 2.598 1.00 57.19 111 ARG A N 1
ATOM 900 C CA . ARG A 1 111 ? 20.501 -0.497 2.850 1.00 57.19 111 ARG A CA 1
ATOM 901 C C . ARG A 1 111 ? 20.376 -1.261 1.541 1.00 57.19 111 ARG A C 1
ATOM 903 O O . ARG A 1 111 ? 19.265 -1.538 1.108 1.00 57.19 111 ARG A O 1
ATOM 910 N N . LEU A 1 112 ? 21.519 -1.598 0.950 1.00 56.69 112 LEU A N 1
ATOM 911 C CA . LEU A 1 112 ? 21.619 -2.688 -0.014 1.00 56.69 112 LEU A CA 1
ATOM 912 C C . LEU A 1 112 ? 21.009 -3.923 0.656 1.00 56.69 112 LEU A C 1
ATOM 914 O O . LEU A 1 112 ? 21.625 -4.481 1.566 1.00 56.69 112 LEU A O 1
ATOM 918 N N . ILE A 1 113 ? 19.781 -4.289 0.283 1.00 61.19 113 ILE A N 1
ATOM 919 C CA . ILE A 1 113 ? 19.169 -5.541 0.752 1.00 61.19 113 ILE A CA 1
ATOM 920 C C . ILE A 1 113 ? 19.938 -6.717 0.137 1.00 61.19 113 ILE A C 1
ATOM 922 O O . ILE A 1 113 ? 20.118 -7.743 0.785 1.00 61.19 113 ILE A O 1
ATOM 926 N N . ASP A 1 114 ? 20.489 -6.509 -1.062 1.00 58.97 114 ASP A N 1
ATOM 927 C CA . ASP A 1 114 ? 21.346 -7.449 -1.768 1.00 58.97 114 ASP A CA 1
ATOM 928 C C . ASP A 1 114 ? 22.435 -6.691 -2.555 1.00 58.97 114 ASP A C 1
ATOM 930 O O . ASP A 1 114 ? 22.140 -5.925 -3.473 1.00 58.97 114 ASP A O 1
ATOM 934 N N . LYS A 1 115 ? 23.708 -6.902 -2.191 1.00 52.53 115 LYS A N 1
ATOM 935 C CA . LYS A 1 115 ? 24.872 -6.300 -2.873 1.00 52.53 115 LYS A CA 1
ATOM 936 C C . LYS A 1 115 ? 25.114 -6.853 -4.281 1.00 52.53 115 LYS A C 1
ATOM 938 O O . LYS A 1 115 ? 25.862 -6.245 -5.036 1.00 52.53 115 LYS A O 1
ATOM 943 N N . VAL A 1 116 ? 24.551 -8.014 -4.610 1.00 52.78 116 VAL A N 1
ATOM 944 C CA . VAL A 1 116 ? 24.772 -8.713 -5.885 1.00 52.78 116 VAL A CA 1
ATOM 945 C C . VAL A 1 116 ? 23.727 -8.306 -6.921 1.00 52.78 116 VAL A C 1
ATOM 947 O O . VAL A 1 116 ? 24.047 -8.232 -8.104 1.00 52.78 116 VAL A O 1
ATOM 950 N N . LYS A 1 117 ? 22.492 -8.032 -6.483 1.00 54.25 117 LYS A N 1
ATOM 951 C CA . LYS A 1 117 ? 21.367 -7.700 -7.373 1.00 54.25 117 LYS A CA 1
ATOM 952 C C . LYS A 1 117 ? 21.032 -6.218 -7.451 1.00 54.25 117 LYS A C 1
ATOM 954 O O . LYS A 1 117 ? 20.471 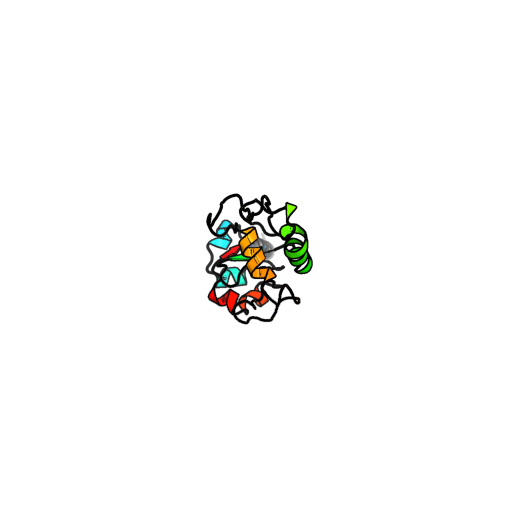-5.807 -8.456 1.00 54.25 117 LYS A O 1
ATOM 959 N N . GLY A 1 118 ? 21.412 -5.423 -6.450 1.00 55.72 118 GLY A N 1
ATOM 960 C CA . GLY A 1 118 ? 21.318 -3.977 -6.594 1.00 55.72 118 GLY A CA 1
ATOM 961 C C . GLY A 1 118 ? 19.955 -3.352 -6.323 1.00 55.72 118 GLY A C 1
ATOM 962 O O . GLY A 1 118 ? 19.732 -2.222 -6.736 1.00 55.72 118 GLY A O 1
ATOM 963 N N . ASP A 1 119 ? 19.056 -4.045 -5.624 1.00 67.31 119 ASP A N 1
ATOM 964 C CA . ASP A 1 119 ? 17.681 -3.574 -5.454 1.00 67.31 119 ASP A CA 1
ATOM 965 C C . ASP A 1 119 ? 17.355 -3.287 -3.982 1.00 67.31 119 ASP A C 1
ATOM 967 O O . ASP A 1 119 ? 17.027 -4.183 -3.194 1.00 67.31 119 ASP A O 1
ATOM 971 N N . GLY A 1 120 ? 17.435 -2.010 -3.603 1.00 77.25 120 GLY A N 1
ATOM 972 C CA . GLY A 1 120 ? 16.894 -1.477 -2.353 1.00 77.25 120 GLY A CA 1
ATOM 973 C C . GLY A 1 120 ? 15.366 -1.588 -2.300 1.00 77.25 120 GLY A C 1
ATOM 974 O O . GLY A 1 120 ? 14.725 -2.034 -3.249 1.00 77.25 120 GLY A O 1
ATOM 975 N N . ILE A 1 121 ? 14.754 -1.178 -1.188 1.00 83.69 121 ILE A N 1
ATOM 976 C CA . ILE A 1 121 ? 13.301 -1.300 -0.965 1.00 83.69 121 ILE A CA 1
ATOM 977 C C . ILE A 1 121 ? 12.491 -0.672 -2.113 1.00 83.69 121 ILE A C 1
ATOM 979 O O . ILE A 1 121 ? 11.564 -1.292 -2.630 1.00 83.69 121 ILE A O 1
ATOM 983 N N . LEU A 1 122 ? 12.841 0.541 -2.543 1.00 85.38 122 LEU A N 1
ATOM 984 C CA . LEU A 1 122 ? 12.175 1.246 -3.638 1.00 85.38 122 LEU A CA 1
ATOM 985 C C . LEU A 1 122 ? 12.448 0.605 -4.994 1.00 85.38 122 LEU A C 1
ATOM 987 O O . LEU A 1 122 ? 11.558 0.636 -5.839 1.00 85.38 122 LEU A O 1
ATOM 991 N N . GLY A 1 123 ? 13.633 0.026 -5.201 1.00 80.75 123 GLY A N 1
ATOM 992 C CA . GLY A 1 123 ? 13.939 -0.777 -6.386 1.00 80.75 123 GLY A CA 1
ATOM 993 C C . GLY A 1 123 ? 13.067 -2.026 -6.469 1.00 80.75 123 GLY A C 1
ATOM 994 O O . GLY A 1 123 ? 12.419 -2.250 -7.484 1.00 80.75 123 GLY A O 1
ATOM 995 N N . GLN A 1 124 ? 12.932 -2.769 -5.370 1.00 83.06 124 GLN A N 1
ATOM 996 C CA . GLN A 1 124 ? 12.079 -3.959 -5.311 1.00 83.06 124 GLN A CA 1
ATOM 997 C C . GLN A 1 124 ? 10.601 -3.630 -5.532 1.00 83.06 124 GLN A C 1
ATOM 999 O O . GLN A 1 124 ? 9.936 -4.308 -6.311 1.00 83.06 124 GLN A O 1
ATOM 1004 N N . ILE A 1 125 ? 10.086 -2.576 -4.886 1.00 88.06 125 ILE A N 1
ATOM 1005 C CA . ILE A 1 125 ? 8.709 -2.111 -5.114 1.00 88.06 125 ILE A CA 1
ATOM 1006 C C . ILE A 1 125 ? 8.541 -1.655 -6.566 1.00 88.06 125 ILE A C 1
ATOM 1008 O O . ILE A 1 125 ? 7.541 -1.979 -7.201 1.00 88.06 125 ILE A O 1
ATOM 1012 N N . HIS A 1 126 ? 9.520 -0.915 -7.101 1.00 85.94 126 HIS A N 1
ATOM 1013 C CA . HIS A 1 126 ? 9.503 -0.492 -8.495 1.00 85.94 126 HIS A CA 1
ATOM 1014 C C . HIS A 1 126 ? 9.400 -1.697 -9.420 1.00 85.94 126 HIS A C 1
ATOM 1016 O O . HIS A 1 126 ? 8.493 -1.708 -10.231 1.00 85.94 126 HIS A O 1
ATOM 1022 N N . THR A 1 127 ? 10.270 -2.698 -9.298 1.00 82.44 127 THR A N 1
ATOM 1023 C CA . THR A 1 127 ? 10.257 -3.894 -10.152 1.00 82.44 127 THR A CA 1
ATOM 1024 C C . THR A 1 127 ? 8.939 -4.657 -10.022 1.00 82.44 127 THR A C 1
ATOM 1026 O O . THR A 1 127 ? 8.276 -4.901 -11.025 1.00 82.44 127 THR A O 1
ATOM 1029 N N . ALA A 1 128 ? 8.482 -4.924 -8.792 1.00 86.94 128 ALA A N 1
ATOM 1030 C CA . ALA A 1 128 ? 7.236 -5.651 -8.544 1.00 86.94 128 ALA A CA 1
ATOM 1031 C C . ALA A 1 128 ? 6.000 -4.960 -9.145 1.00 86.94 128 ALA A C 1
ATOM 1033 O O . ALA A 1 128 ? 5.103 -5.632 -9.648 1.00 86.94 128 ALA A O 1
ATOM 1034 N N . LEU A 1 129 ? 5.940 -3.625 -9.105 1.00 89.00 129 LEU A N 1
ATOM 1035 C CA . LEU A 1 129 ? 4.851 -2.867 -9.719 1.00 89.00 129 LEU A CA 1
ATOM 1036 C C . LEU A 1 129 ? 5.075 -2.645 -11.219 1.00 89.00 129 LEU A C 1
ATOM 1038 O O . LEU A 1 129 ? 4.131 -2.721 -11.992 1.00 89.00 129 LEU A O 1
ATOM 1042 N N . PHE A 1 130 ? 6.298 -2.364 -11.660 1.00 86.62 130 PHE A N 1
ATOM 1043 C CA . PHE A 1 130 ? 6.604 -2.051 -13.055 1.00 86.62 130 PHE A CA 1
ATOM 1044 C C . PHE A 1 130 ? 6.374 -3.248 -13.971 1.00 86.62 130 PHE A C 1
ATOM 1046 O O . PHE A 1 130 ? 5.820 -3.045 -15.050 1.00 86.62 130 PHE A O 1
ATOM 1053 N N . ASP A 1 131 ? 6.738 -4.455 -13.528 1.00 86.56 131 ASP A N 1
ATOM 1054 C CA . ASP A 1 131 ? 6.533 -5.700 -14.278 1.00 86.56 131 ASP A CA 1
ATOM 1055 C C . ASP A 1 131 ? 5.101 -6.248 -14.137 1.00 86.56 131 ASP A C 1
ATOM 1057 O O . ASP A 1 131 ? 4.681 -7.133 -14.882 1.00 86.56 131 ASP A O 1
ATOM 1061 N N . ASN A 1 132 ? 4.300 -5.686 -13.229 1.00 91.31 132 ASN A N 1
ATOM 1062 C CA . ASN A 1 132 ? 2.891 -6.023 -13.087 1.00 91.31 132 ASN A CA 1
ATOM 1063 C C . ASN A 1 132 ? 2.056 -5.331 -14.179 1.00 91.31 132 ASN A C 1
ATOM 1065 O O . ASN A 1 132 ? 1.841 -4.115 -14.169 1.00 91.31 132 ASN A O 1
ATOM 1069 N N . SER A 1 133 ? 1.499 -6.131 -15.088 1.00 89.88 133 SER A N 1
ATOM 1070 C CA . SER A 1 133 ? 0.644 -5.662 -16.191 1.00 89.88 133 SER A CA 1
ATOM 1071 C C . SER A 1 133 ? -0.609 -4.868 -15.766 1.00 89.88 133 SER A C 1
ATOM 1073 O O . SER A 1 133 ? -1.077 -4.023 -16.529 1.00 89.88 133 SER A O 1
ATOM 1075 N N . LYS A 1 134 ? -1.140 -5.055 -14.545 1.00 89.56 134 LYS A N 1
ATOM 1076 C CA . LYS A 1 134 ? -2.254 -4.244 -14.000 1.00 89.56 134 LYS A CA 1
ATOM 1077 C C . LYS A 1 134 ? -1.813 -2.838 -13.584 1.00 89.56 134 LYS A C 1
ATOM 1079 O O . LYS A 1 134 ? -2.633 -1.925 -13.505 1.00 89.56 134 LYS A O 1
ATOM 1084 N N . PHE A 1 135 ? -0.532 -2.650 -13.280 1.00 90.25 135 PHE A N 1
ATOM 1085 C CA . PHE A 1 135 ? 0.048 -1.346 -12.961 1.00 90.25 135 PHE A CA 1
ATOM 1086 C C . PHE A 1 135 ? 0.602 -0.666 -14.219 1.00 90.25 135 PHE A C 1
ATOM 1088 O O . PHE A 1 135 ? 0.324 0.515 -14.470 1.00 90.25 135 PHE A O 1
ATOM 1095 N N . ASN A 1 136 ? 1.344 -1.414 -15.035 1.00 88.44 136 ASN A N 1
ATOM 1096 C CA . ASN A 1 136 ? 1.958 -0.970 -16.277 1.00 88.44 136 ASN A CA 1
ATOM 1097 C C . ASN A 1 136 ? 1.424 -1.775 -17.470 1.00 88.44 136 ASN A C 1
ATOM 1099 O O . ASN A 1 136 ? 1.957 -2.818 -17.827 1.00 88.44 136 ASN A O 1
ATOM 1103 N N . GLU A 1 137 ? 0.405 -1.231 -18.131 1.00 85.81 137 GLU A N 1
ATOM 1104 C CA . GLU A 1 137 ? -0.269 -1.848 -19.286 1.00 85.81 137 GLU A CA 1
ATOM 1105 C C . GLU A 1 137 ? 0.653 -2.118 -20.490 1.00 85.81 137 GLU A C 1
ATOM 1107 O O . GLU A 1 137 ? 0.273 -2.848 -21.399 1.00 85.81 137 GLU A O 1
ATOM 1112 N N . ASN A 1 138 ? 1.864 -1.545 -20.515 1.00 86.94 138 ASN A N 1
ATOM 1113 C CA . ASN A 1 138 ? 2.851 -1.832 -21.558 1.00 86.94 138 ASN A CA 1
ATOM 1114 C C . ASN A 1 138 ? 3.571 -3.177 -21.352 1.00 86.94 138 ASN A C 1
ATOM 1116 O O . ASN A 1 138 ? 4.290 -3.617 -22.249 1.00 86.94 138 ASN A O 1
ATOM 1120 N N . MET A 1 139 ? 3.424 -3.808 -20.184 1.00 86.44 139 MET A N 1
ATOM 1121 C CA . MET A 1 139 ? 4.005 -5.117 -19.896 1.00 86.44 139 MET A CA 1
ATOM 1122 C C . MET A 1 139 ? 3.086 -6.243 -20.354 1.00 86.44 139 MET A C 1
ATOM 1124 O O . MET A 1 139 ? 1.861 -6.134 -20.307 1.00 86.44 139 MET A O 1
ATOM 1128 N N . SER A 1 140 ? 3.696 -7.356 -20.767 1.00 88.25 140 SER A N 1
ATOM 1129 C CA . SER A 1 140 ? 2.942 -8.577 -21.053 1.00 88.25 140 SER A CA 1
ATOM 1130 C C . SER A 1 140 ? 2.269 -9.081 -19.781 1.00 88.25 140 SER A C 1
ATOM 1132 O O . SER A 1 140 ? 2.831 -8.989 -18.691 1.00 88.25 140 SER A O 1
ATOM 1134 N N . TYR A 1 141 ? 1.054 -9.606 -19.922 1.00 88.38 141 TYR A N 1
ATOM 1135 C CA . TYR A 1 141 ? 0.362 -10.220 -18.801 1.00 88.38 141 TYR A CA 1
ATOM 1136 C C . TYR A 1 141 ? 1.107 -11.479 -18.349 1.00 88.38 141 TYR A C 1
ATOM 1138 O O . TYR A 1 141 ? 1.284 -12.411 -19.131 1.00 88.38 141 TYR A O 1
ATOM 1146 N N . ASP A 1 142 ? 1.493 -11.493 -17.078 1.00 86.12 142 ASP A N 1
ATOM 1147 C CA . ASP A 1 142 ? 2.047 -12.638 -16.367 1.00 86.12 142 ASP A CA 1
ATOM 1148 C C . ASP A 1 142 ? 1.209 -12.838 -15.099 1.00 86.12 142 ASP A C 1
ATOM 1150 O O . ASP A 1 142 ? 1.110 -11.931 -14.268 1.00 86.12 142 ASP A O 1
ATOM 1154 N N . SER A 1 143 ? 0.568 -14.001 -14.967 1.00 84.19 143 SER A N 1
ATOM 1155 C CA . SER A 1 143 ? -0.300 -14.313 -13.828 1.00 84.19 143 SER A CA 1
ATOM 1156 C C . SER A 1 143 ? 0.442 -14.289 -12.495 1.00 84.19 143 SER A C 1
ATOM 1158 O O . SER A 1 143 ? -0.150 -13.928 -11.474 1.00 84.19 143 SER A O 1
ATOM 1160 N N . ASP A 1 144 ? 1.732 -14.623 -12.492 1.00 83.31 144 ASP A N 1
ATOM 1161 C CA . ASP A 1 144 ? 2.530 -14.662 -11.270 1.00 83.31 144 ASP A CA 1
ATOM 1162 C C . ASP A 1 144 ? 2.814 -13.247 -10.756 1.00 83.31 144 ASP A C 1
ATOM 1164 O O . ASP A 1 144 ? 2.880 -13.036 -9.542 1.00 83.31 144 ASP A O 1
ATOM 1168 N N . LEU A 1 145 ? 2.856 -12.270 -11.667 1.00 83.56 145 LEU A N 1
ATOM 1169 C CA . LEU A 1 145 ? 3.101 -10.853 -11.393 1.00 83.56 145 LEU A CA 1
ATOM 1170 C C . LEU A 1 145 ? 1.821 -9.996 -11.385 1.00 83.56 145 LEU A C 1
ATOM 1172 O O . LEU A 1 145 ? 1.880 -8.815 -11.051 1.00 83.56 145 LEU A O 1
ATOM 1176 N N . ALA A 1 146 ? 0.653 -10.548 -11.728 1.00 88.56 146 ALA A N 1
ATOM 1177 C CA . ALA A 1 146 ? -0.600 -9.802 -11.886 1.00 88.56 146 ALA A CA 1
ATOM 1178 C C . ALA A 1 146 ? -1.437 -9.677 -10.593 1.00 88.56 146 ALA A C 1
ATOM 1180 O O . ALA A 1 146 ? -2.564 -10.173 -10.511 1.00 88.56 146 ALA A O 1
ATOM 1181 N N . PHE A 1 147 ? -0.952 -8.924 -9.608 1.00 93.00 147 PHE A N 1
ATOM 1182 C CA . PHE A 1 147 ? -1.660 -8.664 -8.340 1.00 93.00 147 PHE A CA 1
ATOM 1183 C C . PHE A 1 147 ? -2.325 -7.277 -8.297 1.00 93.00 147 PHE A C 1
ATOM 1185 O O . PHE A 1 147 ? -1.967 -6.370 -9.058 1.00 93.00 147 PHE A O 1
ATOM 1192 N N . ASN A 1 148 ? -3.327 -7.097 -7.432 1.00 94.94 148 ASN A N 1
ATOM 1193 C CA . ASN A 1 148 ? -3.889 -5.770 -7.167 1.00 94.94 148 ASN A CA 1
ATOM 1194 C C . ASN A 1 148 ? -3.034 -5.060 -6.116 1.00 94.94 148 ASN A C 1
ATOM 1196 O O . ASN A 1 148 ? -2.820 -5.571 -5.028 1.00 94.94 148 ASN A O 1
ATOM 1200 N N . TRP A 1 149 ? -2.565 -3.859 -6.431 1.00 94.38 149 TRP A N 1
ATOM 1201 C CA . TRP A 1 149 ? -1.652 -3.108 -5.566 1.00 94.38 149 TRP A CA 1
ATOM 1202 C C . TRP A 1 149 ? -2.320 -1.898 -4.896 1.00 94.38 149 TRP A C 1
ATOM 1204 O O . TRP A 1 149 ? -1.7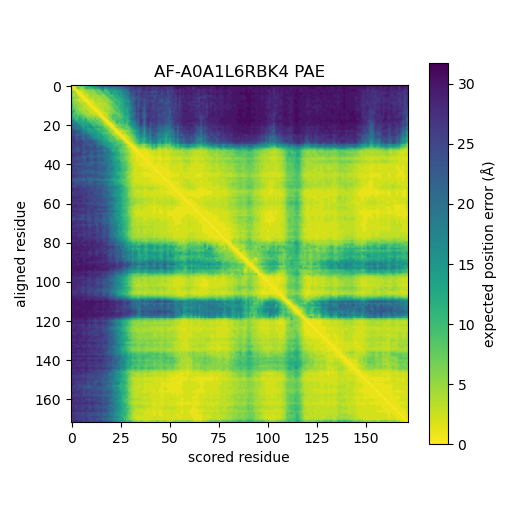15 -1.252 -4.042 1.00 94.38 149 TRP A O 1
ATOM 1214 N N . TYR A 1 150 ? -3.546 -1.554 -5.308 1.00 96.75 150 TYR A N 1
ATOM 1215 C CA . TYR A 1 150 ? -4.278 -0.370 -4.863 1.00 96.75 150 TYR A CA 1
ATOM 1216 C C . TYR A 1 150 ? -5.743 -0.689 -4.587 1.00 96.75 150 TYR A C 1
ATOM 1218 O O . TYR A 1 150 ? -6.434 -1.264 -5.431 1.00 96.75 150 TYR A O 1
ATOM 1226 N N . PHE A 1 151 ? -6.238 -0.214 -3.450 1.00 97.75 151 PHE A N 1
ATOM 1227 C CA . PHE A 1 151 ? -7.604 -0.419 -2.988 1.00 97.75 151 PHE A CA 1
ATOM 1228 C C . PHE A 1 151 ? -8.208 0.908 -2.523 1.00 97.75 151 PHE A C 1
ATOM 1230 O O . PHE A 1 151 ? -7.533 1.747 -1.924 1.00 97.75 151 PHE A O 1
ATOM 1237 N N . ASN A 1 152 ? -9.496 1.111 -2.797 1.00 96.75 152 ASN A N 1
ATOM 1238 C CA . ASN A 1 152 ? -10.222 2.322 -2.407 1.00 96.75 152 ASN A CA 1
ATOM 1239 C C . ASN A 1 152 ? -10.804 2.255 -0.990 1.00 96.75 152 ASN A C 1
ATOM 1241 O O . ASN A 1 152 ? -11.352 3.253 -0.527 1.00 96.75 152 ASN A O 1
ATOM 1245 N N . SER A 1 153 ? -10.727 1.093 -0.336 1.00 95.88 153 SER A N 1
ATOM 1246 C CA . SER A 1 153 ? -11.169 0.901 1.042 1.00 95.88 153 SER A CA 1
ATOM 1247 C C . SER A 1 153 ? -10.556 -0.367 1.663 1.00 95.88 153 SER A C 1
ATOM 1249 O O . SER A 1 153 ? -10.112 -1.249 0.913 1.00 95.88 153 SER A O 1
ATOM 1251 N N . PRO A 1 154 ? -10.553 -0.496 3.005 1.00 95.56 154 PRO A N 1
ATOM 1252 C CA . PRO A 1 154 ? -10.135 -1.721 3.690 1.00 95.56 154 PRO A CA 1
ATOM 1253 C C . PRO A 1 154 ? -10.970 -2.939 3.277 1.00 95.56 154 PRO A C 1
ATOM 1255 O O . PRO A 1 154 ? -10.423 -4.014 3.065 1.00 95.56 154 PRO A O 1
ATOM 1258 N N . GLU A 1 155 ? -12.281 -2.774 3.079 1.00 96.38 155 GLU A N 1
ATOM 1259 C CA . GLU A 1 155 ? -13.193 -3.871 2.720 1.00 96.38 155 GLU A CA 1
ATOM 1260 C C . GLU A 1 155 ? -12.954 -4.377 1.295 1.00 96.38 155 GLU A C 1
ATOM 1262 O O . GLU A 1 155 ? -13.219 -5.543 0.995 1.00 96.38 155 GLU A O 1
ATOM 1267 N N . GLN A 1 156 ? -12.489 -3.505 0.391 1.00 97.38 156 GLN A N 1
ATOM 1268 C CA . GLN A 1 156 ? -12.050 -3.928 -0.935 1.00 97.38 156 GLN A CA 1
ATOM 1269 C C . GLN A 1 156 ? -10.754 -4.739 -0.830 1.00 97.38 156 GLN A C 1
ATOM 1271 O O . GLN A 1 156 ? -10.654 -5.782 -1.470 1.00 97.38 156 GLN A O 1
ATOM 1276 N N . ALA A 1 157 ? -9.798 -4.274 -0.021 1.00 97.31 157 ALA A N 1
ATOM 1277 C CA . ALA A 1 157 ? -8.526 -4.957 0.188 1.00 97.31 157 ALA A CA 1
ATOM 1278 C C . ALA A 1 157 ? -8.717 -6.334 0.841 1.00 97.31 157 ALA A C 1
ATOM 1280 O O . ALA A 1 157 ? -8.193 -7.315 0.340 1.00 97.31 157 ALA A O 1
ATOM 1281 N N . GLN A 1 158 ? -9.544 -6.449 1.883 1.00 96.12 158 GLN A N 1
ATOM 1282 C CA . GLN A 1 158 ? -9.766 -7.710 2.607 1.00 96.12 158 GLN A CA 1
ATOM 1283 C C . GLN A 1 158 ? -10.376 -8.828 1.736 1.00 96.12 158 GLN A C 1
ATOM 1285 O O . GLN A 1 158 ? -10.248 -10.013 2.041 1.00 96.12 158 GLN A O 1
ATOM 1290 N N . LYS A 1 159 ? -11.068 -8.465 0.649 1.00 96.62 159 LYS A N 1
ATOM 1291 C CA . LYS A 1 159 ? -11.633 -9.424 -0.316 1.00 96.62 159 LYS A CA 1
ATOM 1292 C C . LYS A 1 159 ? -10.616 -9.906 -1.347 1.00 96.62 159 LYS A C 1
ATOM 1294 O O . LYS A 1 159 ? -10.910 -10.863 -2.063 1.00 96.62 159 LYS A O 1
ATOM 1299 N N . ASP A 1 160 ? -9.479 -9.230 -1.467 1.00 96.75 160 ASP A N 1
ATOM 1300 C CA . ASP A 1 160 ? -8.433 -9.592 -2.410 1.00 96.75 160 ASP A CA 1
ATOM 1301 C C . ASP A 1 160 ? -7.673 -10.840 -1.916 1.00 96.75 160 ASP A C 1
ATOM 1303 O O . ASP A 1 160 ? -7.301 -10.894 -0.741 1.00 96.75 160 ASP A O 1
ATOM 1307 N N . PRO A 1 161 ? -7.464 -11.863 -2.768 1.00 94.56 161 PRO A N 1
ATOM 1308 C CA . PRO A 1 161 ? -6.780 -13.089 -2.362 1.00 94.56 161 PRO A CA 1
ATOM 1309 C C . PRO A 1 161 ? -5.345 -12.860 -1.886 1.00 94.56 161 PRO A C 1
ATOM 1311 O O . PRO A 1 161 ? -4.966 -13.430 -0.866 1.00 94.56 161 PRO A O 1
ATOM 1314 N N . ASP A 1 162 ? -4.579 -12.006 -2.579 1.00 94.12 162 ASP A N 1
ATOM 1315 C CA . ASP A 1 162 ? -3.171 -11.759 -2.252 1.00 94.12 162 ASP A CA 1
ATOM 1316 C C . ASP A 1 162 ? -3.067 -11.038 -0.898 1.00 94.12 162 ASP A C 1
ATOM 1318 O O . ASP A 1 162 ? -2.227 -11.382 -0.066 1.00 94.12 162 ASP A O 1
ATOM 1322 N N . VAL A 1 163 ? -3.972 -10.090 -0.633 1.00 96.56 163 VAL A N 1
ATOM 1323 C CA . VAL A 1 163 ? -4.068 -9.417 0.673 1.00 96.56 163 VAL A CA 1
ATOM 1324 C C . VAL A 1 163 ? -4.458 -10.404 1.769 1.00 96.56 163 VAL A C 1
ATOM 1326 O O . VAL A 1 163 ? -3.812 -10.445 2.810 1.00 96.56 163 VAL A O 1
ATOM 1329 N N . LYS A 1 164 ? -5.501 -11.209 1.548 1.00 95.19 164 LYS A N 1
ATOM 1330 C CA . LYS A 1 164 ? -6.012 -12.148 2.553 1.00 95.19 164 LYS A CA 1
ATOM 1331 C C . LYS A 1 164 ? -4.992 -13.222 2.936 1.00 95.19 164 LYS A C 1
ATOM 1333 O O . LYS A 1 164 ? -4.995 -13.679 4.075 1.00 95.19 164 LYS A O 1
ATOM 1338 N N . GLU A 1 165 ? -4.176 -13.660 1.984 1.00 94.75 165 GLU A N 1
ATOM 1339 C CA . GLU A 1 165 ? -3.166 -14.693 2.210 1.00 94.75 165 GLU A CA 1
ATOM 1340 C C . GLU A 1 165 ? -1.909 -14.145 2.897 1.00 94.75 165 GLU A C 1
ATOM 1342 O O . GLU A 1 165 ? -1.343 -14.825 3.752 1.00 94.75 165 GLU A O 1
ATOM 1347 N N . ASN A 1 166 ? -1.481 -12.926 2.549 1.00 95.31 166 ASN A N 1
ATOM 1348 C CA . ASN A 1 166 ? -0.153 -12.437 2.926 1.00 95.31 166 ASN A CA 1
ATOM 1349 C C . ASN A 1 166 ? -0.164 -11.356 4.012 1.00 95.31 166 ASN A C 1
ATOM 1351 O O . ASN A 1 166 ? 0.788 -11.280 4.790 1.00 95.31 166 ASN A O 1
ATOM 1355 N N . VAL A 1 167 ? -1.202 -10.517 4.091 1.00 96.69 167 VAL A N 1
ATOM 1356 C CA . VAL A 1 167 ? -1.204 -9.361 4.996 1.00 96.69 167 VAL A CA 1
ATOM 1357 C C . VAL A 1 167 ? -1.513 -9.785 6.427 1.00 96.69 167 VAL A C 1
ATOM 1359 O O . VAL A 1 167 ? -2.520 -10.433 6.701 1.00 96.69 167 VAL A O 1
ATOM 1362 N N . ASN A 1 168 ? -0.660 -9.352 7.353 1.00 96.50 168 ASN A N 1
ATOM 1363 C CA . ASN A 1 168 ? -0.825 -9.545 8.792 1.00 96.50 168 ASN A CA 1
ATOM 1364 C C . ASN A 1 168 ? -0.731 -8.242 9.606 1.00 96.50 168 ASN A C 1
ATOM 1366 O O . ASN A 1 168 ? -0.947 -8.287 10.814 1.00 96.50 168 ASN A O 1
ATOM 1370 N N . ASP A 1 169 ? -0.475 -7.098 8.961 1.00 95.19 169 ASP A N 1
ATOM 1371 C CA . ASP A 1 169 ? -0.466 -5.783 9.609 1.00 95.19 169 ASP A CA 1
ATOM 1372 C C . ASP A 1 169 ? -0.997 -4.673 8.679 1.00 95.19 169 ASP A C 1
ATOM 1374 O O . ASP A 1 169 ? -0.702 -4.643 7.477 1.00 95.19 169 ASP A O 1
ATOM 1378 N N . LEU A 1 170 ? -1.774 -3.736 9.230 1.00 95.69 170 LEU A N 1
ATOM 1379 C CA . LEU A 1 170 ? -2.226 -2.513 8.565 1.00 95.69 170 LEU A CA 1
ATOM 1380 C C . LEU A 1 170 ? -1.542 -1.289 9.174 1.00 95.69 170 LEU A C 1
ATOM 1382 O O . LEU A 1 170 ? -1.742 -0.934 10.336 1.00 95.69 170 LEU A O 1
ATOM 1386 N N . ILE A 1 171 ? -0.841 -0.529 8.338 1.00 93.00 171 ILE A N 1
ATOM 1387 C CA . ILE A 1 171 ? -0.237 0.743 8.747 1.00 93.00 171 ILE A CA 1
ATOM 1388 C C . ILE A 1 171 ? -1.148 1.893 8.315 1.00 93.00 171 ILE A C 1
ATOM 1390 O O . ILE A 1 171 ? -1.346 2.112 7.121 1.00 93.00 171 ILE A O 1
ATOM 1394 N N . ARG A 1 172 ? -1.710 2.626 9.284 1.00 88.69 172 ARG A N 1
ATOM 1395 C CA . ARG A 1 172 ? -2.660 3.739 9.065 1.00 88.69 172 ARG A CA 1
ATOM 1396 C C . ARG A 1 172 ? -1.991 5.064 8.729 1.00 88.69 172 ARG A C 1
ATOM 1398 O O . ARG A 1 172 ? -0.775 5.172 8.981 1.00 88.69 172 ARG A O 1
#

pLDDT: mean 80.22, std 16.6, range [42.69, 97.75]

Solvent-accessible surface area (backbone atoms only — not comparable to full-atom values): 9605 Å² total; per-residue (Å²): 135,60,75,70,60,58,52,52,53,52,51,54,53,50,51,48,50,53,57,50,50,50,51,51,49,50,53,61,71,65,50,78,70,51,72,76,63,44,68,69,45,57,50,72,58,35,50,74,69,50,73,87,45,30,32,35,33,62,40,69,76,37,44,46,36,33,30,28,77,50,52,70,68,54,53,51,45,41,43,66,68,54,56,68,34,72,90,44,44,42,102,59,59,22,36,87,54,72,48,41,78,52,33,78,54,79,48,48,23,92,50,69,77,35,87,87,76,15,44,6,58,58,38,48,36,36,50,50,38,54,59,8,24,78,73,27,74,89,36,68,85,42,81,93,45,54,60,83,43,72,28,78,27,49,74,59,36,61,70,34,66,53,45,58,75,35,42,63,44,70,46,104

Radius of gyration: 24.24 Å; Cα contacts (8 Å, |Δi|>4): 253; chains: 1; bounding box: 70×34×72 Å

Secondary structure (DSSP, 8-state):
--HHHHHHHHHHHHHHHHHHHHHHHHHHHTSPPPHHHHTTS-HHHHHHHPPSSEEE--STT-SEEEEESS-HHHHHHIIIIIITSGGGB-TTS-B--EE-TTSSS-EE-SS-S-TTT---HHHHHHHHHHS-TTT-TTSPP-TTT----EESSHHHHHTSHHHHHH--EEE-

Organism: NCBI:txid1631871

Foldseek 3Di:
DDPVVVVVVVVVVVVCCCVVVVVVVVVVVPDQDDQVRLQPDWPVVNLVSPDAFKWFDLALQRQEIFGFPDDLVLLLCCLPPPCPDPVQADPLGEGQDWDCNRTPDIAGQPDPPDSNNRYGPSNVSSCLQCQACVSPVVHDHDPVSPADTMDRGSVRQCPGPSSVVRYGGYGD

Sequence (172 aa):
MSNKMKWLISIIAALMVITGGVSYGIYKHNQPLSDEAFSKLEIDEQFEKAPAGHYVHLRKDDPTLYRTTWSAKQIKHYFIYKNGKAKNHLPEGNYNEKTKLGTNQLFNDKRLIDKVKGDGILGQIHTALFDNSKFNENMSYDSDLAFNWYFNSPEQAQKDPDVKENVNDLIR

Mean predicted aligned error: 11.12 Å